Protein AF-B0NEM5-F1 (afdb_monomer_lite)

Radius of gyration: 22.01 Å; chains: 1; bounding box: 51×19×46 Å

pLDDT: mean 79.82, std 14.87, range [49.81, 96.38]

Organism: Clostridium scindens (strain ATCC 35704 / DSM 5676 / VPI 13733 / 19) (NCBI:txid411468)

Structure (mmCIF, N/CA/C/O backbone):
data_AF-B0NEM5-F1
#
_entry.id   AF-B0NEM5-F1
#
loop_
_atom_site.group_PDB
_atom_site.id
_atom_site.type_symbol
_atom_site.label_atom_id
_atom_site.label_alt_id
_atom_site.label_comp_id
_atom_site.label_asym_id
_atom_site.label_entity_id
_atom_site.label_seq_id
_atom_site.pdbx_PDB_ins_code
_atom_site.Cartn_x
_atom_site.Cartn_y
_atom_site.Cartn_z
_atom_site.occupancy
_atom_site.B_iso_or_equiv
_atom_site.auth_seq_id
_atom_site.auth_comp_id
_atom_site.auth_asym_id
_ato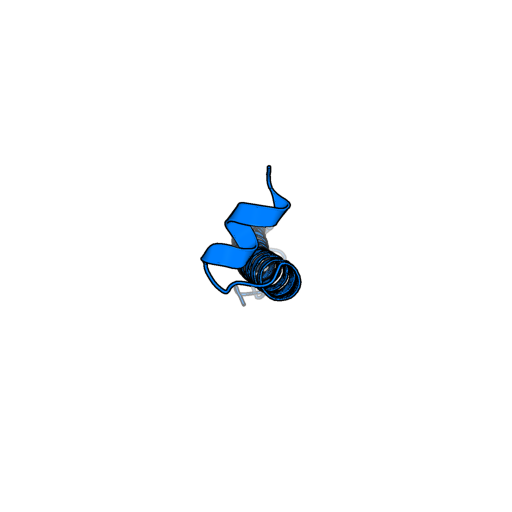m_site.auth_atom_id
_atom_site.pdbx_PDB_model_num
ATOM 1 N N . MET A 1 1 ? -30.750 11.426 15.418 1.00 49.81 1 MET A N 1
ATOM 2 C CA . MET A 1 1 ? -31.308 10.184 14.834 1.00 49.81 1 MET A CA 1
ATOM 3 C C . MET A 1 1 ? -30.262 9.119 14.489 1.00 49.81 1 MET A C 1
ATOM 5 O O . MET A 1 1 ? -30.626 7.957 14.471 1.00 49.81 1 MET A O 1
ATOM 9 N N . MET A 1 2 ? -28.977 9.446 14.282 1.00 54.53 2 MET A N 1
ATOM 10 C CA . MET A 1 2 ? -27.962 8.431 13.928 1.00 54.53 2 MET A CA 1
ATOM 11 C C . MET A 1 2 ? -27.507 7.546 15.108 1.00 54.53 2 MET A C 1
ATOM 13 O O . MET A 1 2 ? -27.190 6.376 14.926 1.00 54.53 2 MET A O 1
ATOM 17 N N . ASN A 1 3 ? -27.526 8.085 16.334 1.00 52.59 3 ASN A N 1
ATOM 18 C CA . ASN A 1 3 ? -27.026 7.392 17.532 1.00 52.59 3 ASN A CA 1
ATOM 19 C C . ASN A 1 3 ? -27.908 6.222 18.009 1.00 52.59 3 ASN A C 1
ATOM 21 O O . ASN A 1 3 ? -27.419 5.372 18.750 1.00 52.59 3 ASN A O 1
ATOM 25 N N . SER A 1 4 ? -29.191 6.186 17.632 1.00 55.19 4 SER A N 1
ATOM 26 C CA . SER A 1 4 ? -30.131 5.135 18.049 1.00 55.19 4 SER A CA 1
ATOM 27 C C . SER A 1 4 ? -30.113 3.931 17.103 1.00 55.19 4 SER A C 1
ATOM 29 O O . SER A 1 4 ? -30.070 2.806 17.583 1.00 55.19 4 SER A O 1
ATOM 31 N N . MET A 1 5 ? -30.026 4.150 15.783 1.00 54.41 5 MET A N 1
ATOM 32 C CA . MET A 1 5 ? -30.011 3.063 14.786 1.00 54.41 5 MET A CA 1
ATOM 33 C C . MET A 1 5 ? -28.778 2.153 14.896 1.00 54.41 5 MET A C 1
ATOM 35 O O . MET A 1 5 ? -28.864 0.952 14.665 1.00 54.41 5 MET A O 1
ATOM 39 N N . ILE A 1 6 ? -27.621 2.707 15.275 1.00 57.34 6 ILE A N 1
ATOM 40 C CA . ILE A 1 6 ? -26.377 1.932 15.430 1.00 57.34 6 ILE A CA 1
ATOM 41 C C . ILE A 1 6 ? -26.454 1.002 16.655 1.00 57.34 6 ILE A C 1
ATOM 43 O O . ILE A 1 6 ? -25.914 -0.100 16.632 1.00 57.34 6 ILE A O 1
ATOM 47 N N . LYS A 1 7 ? -27.165 1.411 17.714 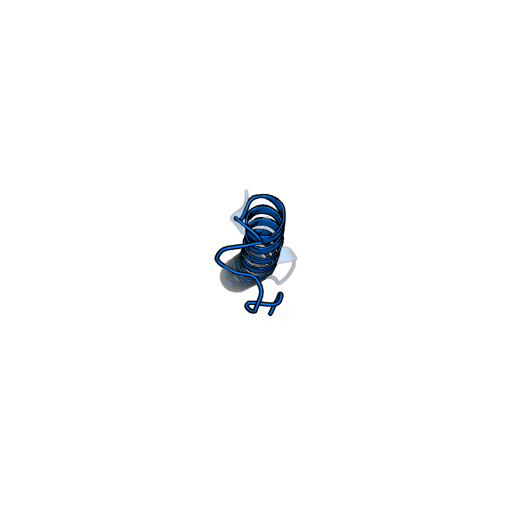1.00 55.94 7 LYS A N 1
ATOM 48 C CA . LYS A 1 7 ? -27.313 0.602 18.933 1.00 55.94 7 LYS A CA 1
ATOM 49 C C . LYS A 1 7 ? -28.264 -0.586 18.764 1.00 55.94 7 LYS A C 1
ATOM 51 O O . LYS A 1 7 ? -28.055 -1.590 19.434 1.00 55.94 7 LYS A O 1
ATOM 56 N N . GLU A 1 8 ? -29.261 -0.500 17.882 1.00 57.62 8 GLU A N 1
ATOM 57 C CA . GLU A 1 8 ? -30.223 -1.592 17.643 1.00 57.62 8 GLU A CA 1
ATOM 58 C C . GLU A 1 8 ? -29.611 -2.792 16.902 1.00 57.62 8 GLU A C 1
ATOM 60 O O . GLU A 1 8 ? -29.989 -3.928 17.166 1.00 57.62 8 GLU A O 1
ATOM 65 N N . ASN A 1 9 ? -28.610 -2.567 16.043 1.00 60.31 9 ASN A N 1
ATOM 66 C CA . ASN A 1 9 ? -27.969 -3.625 15.249 1.00 60.31 9 ASN A CA 1
ATOM 67 C C . ASN A 1 9 ? -26.716 -4.238 15.903 1.00 60.31 9 ASN A C 1
ATOM 69 O O . ASN A 1 9 ? -25.991 -4.989 15.254 1.00 60.31 9 ASN A O 1
ATOM 73 N N . GLY A 1 10 ? -26.423 -3.907 17.166 1.00 64.62 10 GLY A N 1
ATOM 74 C CA . GLY A 1 10 ? -25.308 -4.487 17.929 1.00 64.62 10 GLY A CA 1
ATOM 75 C C . GLY A 1 10 ? -23.897 -4.121 17.445 1.00 64.62 10 GLY A C 1
ATOM 76 O O . GLY A 1 10 ? -22.927 -4.485 18.101 1.00 64.62 10 GLY A O 1
ATOM 77 N N . VAL A 1 11 ? -23.758 -3.381 16.341 1.00 65.81 11 VAL A N 1
ATOM 78 C CA . VAL A 1 11 ? -22.463 -2.935 15.816 1.00 65.81 11 VAL A CA 1
ATOM 79 C C . VAL A 1 11 ? -22.086 -1.631 16.491 1.00 65.81 11 VAL A C 1
ATOM 81 O O . VAL A 1 11 ? -22.744 -0.607 16.318 1.00 65.81 11 VAL A O 1
ATOM 84 N N . THR A 1 12 ? -21.003 -1.637 17.257 1.00 79.75 12 THR A N 1
ATOM 85 C CA . THR A 1 12 ? -20.524 -0.406 17.884 1.00 79.75 12 THR A CA 1
ATOM 86 C C . THR A 1 12 ? -19.875 0.509 16.842 1.00 79.75 12 THR A C 1
ATOM 88 O O . THR A 1 12 ? -19.242 0.052 15.891 1.00 79.75 12 THR A O 1
ATOM 91 N N . PHE A 1 13 ? -19.962 1.830 17.036 1.00 78.94 13 PHE A N 1
ATOM 92 C CA . PHE A 1 13 ? -19.290 2.805 16.160 1.00 78.94 13 PHE A CA 1
ATOM 93 C C . PHE A 1 13 ? -17.783 2.512 16.008 1.00 78.94 13 PHE A C 1
ATOM 95 O O . PHE A 1 13 ? -17.214 2.639 14.929 1.00 78.94 13 PHE A O 1
ATOM 102 N N . LYS A 1 14 ? -17.159 2.006 17.078 1.00 81.69 14 LYS A N 1
ATOM 103 C CA . LYS A 1 14 ? -15.749 1.605 17.112 1.00 81.69 14 LYS A CA 1
ATOM 104 C C . LYS A 1 14 ? -15.436 0.405 16.209 1.00 81.69 14 LYS A C 1
ATOM 106 O O . LYS A 1 14 ? -14.349 0.331 15.642 1.00 81.69 14 LYS A O 1
ATOM 111 N N . GLU A 1 15 ? -16.346 -0.557 16.086 1.00 84.88 15 GLU A N 1
ATOM 112 C CA . GLU A 1 15 ? -16.187 -1.675 15.145 1.00 84.88 15 GLU A CA 1
ATOM 113 C C . GLU A 1 15 ? -16.380 -1.217 13.707 1.00 84.88 15 GLU A C 1
ATOM 115 O O . GLU A 1 15 ? -15.632 -1.637 12.826 1.00 84.88 15 GLU A O 1
ATOM 120 N N . LEU A 1 16 ? -17.325 -0.306 13.482 1.00 86.31 16 LEU A N 1
ATOM 121 C CA . LEU A 1 16 ? -17.551 0.283 12.171 1.00 86.31 16 LEU A CA 1
ATOM 122 C C . LEU A 1 16 ? -16.303 1.031 11.674 1.00 86.31 16 LEU A C 1
ATOM 124 O O . LEU A 1 16 ? -15.860 0.791 10.553 1.00 86.31 16 LEU A O 1
ATOM 128 N N . GLU A 1 17 ? -15.671 1.848 12.523 1.00 87.44 17 GLU A N 1
ATOM 129 C CA . GLU A 1 17 ? -14.401 2.516 12.199 1.00 87.44 17 GLU A CA 1
ATOM 130 C C . GLU A 1 17 ? -13.287 1.523 11.853 1.00 87.44 17 GLU A C 1
ATOM 132 O O . GLU A 1 17 ? -12.599 1.688 10.843 1.00 87.44 17 GLU A O 1
ATOM 137 N N . LYS A 1 18 ? -13.122 0.459 12.651 1.00 91.12 18 LYS A N 1
ATOM 138 C CA . LYS A 1 18 ? -12.113 -0.579 12.385 1.00 91.12 18 LYS A CA 1
ATOM 139 C C . LYS A 1 18 ? -12.357 -1.284 11.052 1.00 91.12 18 LYS A C 1
ATOM 141 O O . LYS A 1 18 ? -11.405 -1.522 10.309 1.00 91.12 18 LYS A O 1
ATOM 146 N N . ASN A 1 19 ? -13.614 -1.591 10.741 1.00 90.06 19 ASN A N 1
ATOM 147 C CA . ASN A 1 19 ? -13.991 -2.258 9.499 1.00 90.06 19 ASN A CA 1
ATOM 148 C C . ASN A 1 19 ? -13.756 -1.357 8.284 1.00 90.06 19 ASN A C 1
ATOM 150 O O . ASN A 1 19 ? -13.181 -1.810 7.295 1.00 90.06 19 ASN A O 1
ATOM 154 N N . ILE A 1 20 ? -14.125 -0.076 8.373 1.00 91.94 20 ILE A N 1
ATOM 155 C CA . ILE A 1 20 ? -13.871 0.906 7.311 1.00 91.94 20 ILE A CA 1
ATOM 156 C C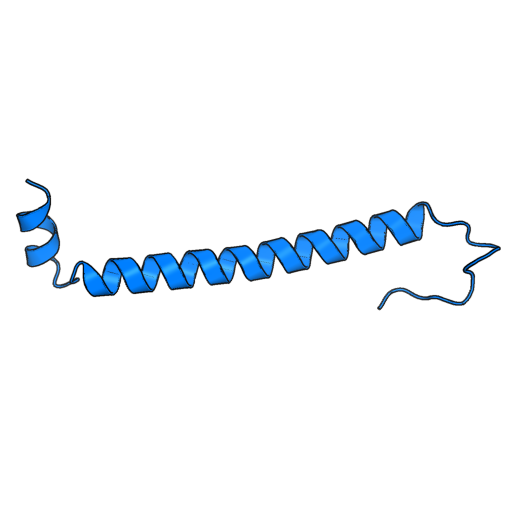 . ILE A 1 20 ? -12.368 1.052 7.080 1.00 91.94 20 ILE A C 1
ATOM 158 O O . ILE A 1 20 ? -11.910 0.949 5.943 1.00 91.94 20 ILE A O 1
ATOM 162 N N . PHE A 1 21 ? -11.582 1.225 8.145 1.00 93.44 21 PHE A N 1
ATOM 163 C CA . PHE A 1 21 ? -10.131 1.346 8.036 1.00 93.44 21 PHE A CA 1
ATOM 164 C C . PHE A 1 21 ? -9.501 0.110 7.378 1.00 93.44 21 PHE A C 1
ATOM 166 O O . PHE A 1 21 ? -8.731 0.235 6.424 1.00 93.44 21 PHE A O 1
ATOM 173 N N . ALA A 1 22 ? -9.872 -1.093 7.829 1.00 95.50 22 ALA A N 1
ATOM 174 C CA . ALA A 1 22 ? -9.378 -2.340 7.251 1.00 95.50 22 ALA A CA 1
ATOM 175 C C . ALA A 1 22 ? -9.732 -2.463 5.761 1.00 95.50 22 ALA A C 1
ATOM 177 O O . ALA A 1 22 ? -8.887 -2.857 4.953 1.00 95.50 22 ALA A O 1
ATOM 178 N N . TRP A 1 23 ? -10.954 -2.086 5.387 1.00 95.38 23 TRP A N 1
ATOM 179 C CA . TRP A 1 23 ? -11.429 -2.140 4.010 1.00 95.38 23 TRP A CA 1
ATOM 180 C C . TRP A 1 23 ? -10.676 -1.161 3.100 1.00 95.38 23 TRP A C 1
ATOM 182 O O . TRP A 1 23 ? -10.180 -1.557 2.043 1.00 95.38 23 TRP A O 1
ATOM 192 N N . VAL A 1 24 ? -10.478 0.082 3.549 1.00 94.88 24 VAL A N 1
ATOM 193 C CA . VAL A 1 24 ? -9.676 1.083 2.829 1.00 94.88 24 VAL A CA 1
ATOM 194 C C . VAL A 1 24 ? -8.231 0.607 2.661 1.00 94.88 24 VAL A C 1
ATOM 196 O O . VAL A 1 24 ? -7.680 0.695 1.564 1.00 94.88 24 VAL A O 1
ATOM 199 N N . CYS A 1 25 ? -7.619 0.023 3.697 1.00 96.38 25 CYS A N 1
ATOM 200 C CA . CYS A 1 25 ? -6.274 -0.545 3.590 1.00 96.38 25 CYS A CA 1
ATOM 201 C C . CYS A 1 25 ? -6.198 -1.705 2.586 1.00 96.38 25 CYS A C 1
ATOM 203 O O . CYS A 1 25 ? -5.222 -1.808 1.841 1.00 96.38 25 CYS A O 1
ATOM 205 N N . GLN A 1 26 ? -7.204 -2.584 2.546 1.00 95.69 26 GLN A N 1
ATOM 206 C CA . GLN A 1 26 ? -7.251 -3.675 1.571 1.00 95.69 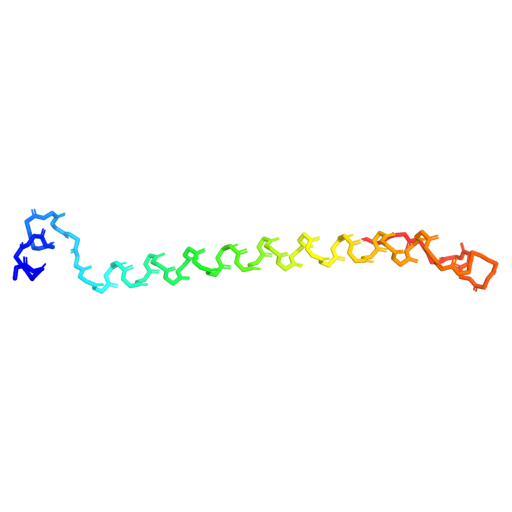26 GLN A CA 1
ATOM 207 C C . GLN A 1 26 ? -7.362 -3.151 0.138 1.00 95.69 26 GLN A C 1
ATOM 209 O O . GLN A 1 26 ? -6.635 -3.623 -0.739 1.00 95.69 26 GLN A O 1
ATOM 214 N N . ILE A 1 27 ? -8.233 -2.166 -0.094 1.00 96.12 27 ILE A N 1
ATOM 215 C CA . ILE A 1 27 ? -8.384 -1.531 -1.406 1.00 96.12 27 ILE A CA 1
ATOM 216 C C . ILE A 1 27 ? -7.089 -0.834 -1.805 1.00 96.12 27 ILE A C 1
ATOM 218 O O . ILE A 1 27 ? -6.594 -1.076 -2.902 1.00 96.12 27 ILE A O 1
ATOM 222 N N . GLY A 1 28 ? -6.491 -0.052 -0.904 1.00 95.62 28 GLY A N 1
ATOM 223 C CA . GLY A 1 28 ? -5.232 0.644 -1.160 1.00 95.62 28 GLY A CA 1
ATOM 224 C C . GLY A 1 28 ? -4.116 -0.314 -1.577 1.00 95.62 28 GLY A C 1
ATOM 225 O O . GLY A 1 28 ? -3.429 -0.067 -2.560 1.00 95.62 28 GLY A O 1
ATOM 226 N N . ARG A 1 29 ? -3.978 -1.466 -0.908 1.00 95.50 29 ARG A N 1
ATOM 227 C CA . ARG A 1 29 ? -2.981 -2.486 -1.288 1.00 95.50 29 ARG A CA 1
ATOM 228 C C . ARG A 1 29 ? -3.232 -3.063 -2.679 1.00 95.50 29 ARG A C 1
ATOM 230 O O . ARG A 1 29 ? -2.286 -3.199 -3.452 1.00 95.50 29 ARG A O 1
ATOM 237 N N . LYS A 1 30 ? -4.484 -3.412 -2.997 1.00 95.94 30 LYS A N 1
ATOM 238 C CA . LYS A 1 30 ? -4.847 -3.960 -4.315 1.00 95.94 30 LYS A CA 1
ATOM 239 C C . LYS A 1 30 ? -4.613 -2.937 -5.420 1.00 95.94 30 LYS A C 1
ATOM 241 O O . LYS A 1 30 ? -3.982 -3.263 -6.418 1.00 95.94 30 LYS A O 1
ATOM 246 N N . PHE A 1 31 ? -5.054 -1.704 -5.195 1.00 95.69 31 PHE A N 1
ATOM 247 C CA . PHE A 1 31 ? -4.905 -0.614 -6.146 1.00 95.69 31 PHE A CA 1
ATOM 248 C C . PHE A 1 31 ? -3.432 -0.285 -6.399 1.00 95.69 31 PHE A C 1
ATOM 250 O O . PHE A 1 31 ? -3.014 -0.220 -7.549 1.00 95.69 31 PHE A O 1
ATOM 257 N N . THR A 1 32 ? -2.615 -0.164 -5.348 1.00 94.56 32 THR A N 1
ATOM 258 C CA . THR A 1 32 ? -1.175 0.090 -5.495 1.00 94.56 32 THR A CA 1
ATOM 259 C C . THR A 1 32 ? -0.473 -1.042 -6.238 1.00 94.56 32 THR A C 1
ATOM 261 O O . THR A 1 32 ? 0.367 -0.774 -7.093 1.00 94.56 32 THR A O 1
ATOM 264 N N . LYS A 1 33 ? -0.826 -2.304 -5.959 1.00 95.12 33 LYS A N 1
ATOM 265 C CA . LYS A 1 33 ? -0.280 -3.452 -6.692 1.00 95.12 33 LYS A CA 1
ATOM 266 C C . LYS A 1 33 ? -0.612 -3.363 -8.183 1.00 95.12 33 LYS A C 1
ATOM 268 O O . LYS A 1 33 ? 0.296 -3.403 -9.006 1.00 95.12 33 LYS A O 1
ATOM 273 N N . GLU A 1 34 ? -1.888 -3.201 -8.521 1.00 95.00 34 GLU A N 1
ATOM 274 C CA . GLU A 1 34 ? -2.326 -3.114 -9.917 1.00 95.00 34 GLU A CA 1
ATOM 275 C C . GLU A 1 34 ? -1.696 -1.914 -10.634 1.00 95.00 34 GLU A C 1
ATOM 277 O O . GLU A 1 34 ? -1.229 -2.034 -11.767 1.00 95.00 34 GLU A O 1
ATOM 282 N N . PHE A 1 35 ? -1.625 -0.765 -9.962 1.00 94.75 35 PHE A N 1
ATOM 283 C CA . PHE A 1 35 ? -0.997 0.439 -10.490 1.00 94.75 35 PHE A CA 1
ATOM 284 C C . PHE A 1 35 ? 0.475 0.200 -10.844 1.00 94.75 35 PHE A C 1
ATOM 286 O O . PHE A 1 35 ? 0.890 0.499 -11.964 1.00 94.75 35 PHE A O 1
ATOM 293 N N . LEU A 1 36 ? 1.253 -0.383 -9.925 1.00 94.31 36 LEU A N 1
ATOM 294 C CA . LEU A 1 36 ? 2.669 -0.678 -10.153 1.00 94.31 36 LEU A CA 1
ATOM 295 C C . LEU A 1 36 ? 2.869 -1.707 -11.271 1.00 94.31 36 LEU A C 1
ATOM 297 O O . LEU A 1 36 ? 3.725 -1.505 -12.126 1.00 94.31 36 LEU A O 1
ATOM 301 N N . GLU A 1 37 ? 2.056 -2.763 -11.322 1.00 92.50 37 GLU A N 1
ATOM 302 C CA . GLU A 1 37 ? 2.129 -3.776 -12.384 1.00 92.50 37 GLU A CA 1
ATOM 303 C C . GLU A 1 37 ? 1.778 -3.213 -13.767 1.00 92.50 37 GLU A C 1
ATOM 305 O O . GLU A 1 37 ? 2.357 -3.613 -14.780 1.00 92.50 37 GLU A O 1
ATOM 310 N N . ARG A 1 38 ? 0.808 -2.295 -13.842 1.00 92.00 38 ARG A N 1
ATOM 311 C CA . ARG A 1 38 ? 0.462 -1.611 -15.096 1.00 92.00 38 ARG A CA 1
ATOM 312 C C . ARG A 1 38 ? 1.560 -0.646 -15.516 1.00 92.00 38 ARG A C 1
ATOM 314 O O . ARG A 1 38 ? 1.889 -0.581 -16.699 1.00 92.00 38 ARG A O 1
ATOM 321 N N . TYR A 1 39 ? 2.138 0.074 -14.561 1.00 90.25 39 TYR A N 1
ATOM 322 C CA . TYR A 1 39 ? 3.237 0.989 -14.829 1.00 90.25 39 TYR A CA 1
ATOM 323 C C . TYR A 1 39 ? 4.489 0.247 -15.312 1.00 90.25 39 TYR A C 1
ATOM 325 O O . TYR A 1 39 ? 5.099 0.658 -16.298 1.00 90.25 39 TYR A O 1
ATOM 333 N N . ASP A 1 40 ? 4.826 -0.887 -14.694 1.00 87.75 40 ASP A N 1
ATOM 334 C CA . ASP A 1 40 ? 5.943 -1.730 -15.129 1.00 87.75 40 ASP A CA 1
ATOM 335 C C . ASP A 1 40 ? 5.739 -2.244 -16.563 1.00 87.75 40 ASP A C 1
ATOM 337 O O . ASP A 1 40 ? 6.633 -2.123 -17.404 1.00 87.75 40 ASP A O 1
ATOM 341 N N . ARG A 1 41 ? 4.521 -2.693 -16.905 1.00 87.19 41 ARG A N 1
ATOM 342 C CA . ARG A 1 41 ? 4.161 -3.062 -18.286 1.00 87.19 41 ARG A CA 1
ATOM 343 C C . ARG A 1 41 ? 4.332 -1.903 -19.269 1.00 87.19 41 ARG A C 1
ATOM 345 O O . ARG A 1 41 ? 4.956 -2.080 -20.314 1.00 87.19 41 ARG A O 1
ATOM 352 N N . MET A 1 42 ? 3.852 -0.711 -18.921 1.00 88.75 42 MET A N 1
ATOM 353 C CA . MET A 1 42 ? 4.002 0.475 -19.769 1.00 88.75 42 MET A CA 1
ATOM 354 C C . MET A 1 42 ? 5.481 0.815 -20.010 1.00 88.75 42 MET A C 1
ATOM 356 O O . MET A 1 42 ? 5.876 1.140 -21.132 1.00 88.75 42 MET A O 1
ATOM 360 N N . LEU A 1 43 ? 6.324 0.715 -18.978 1.00 85.62 43 LEU A N 1
ATOM 361 C CA . LEU A 1 43 ? 7.767 0.921 -19.108 1.00 85.62 43 LEU A CA 1
ATOM 362 C C . LEU A 1 43 ? 8.417 -0.151 -19.990 1.00 85.62 43 LEU A C 1
ATOM 364 O O . LEU A 1 43 ? 9.279 0.168 -20.805 1.00 85.62 43 LEU A O 1
ATOM 368 N N . MET A 1 44 ? 8.003 -1.412 -19.868 1.00 82.06 44 MET A N 1
ATOM 369 C CA . MET A 1 44 ? 8.488 -2.514 -20.707 1.00 82.06 44 MET A CA 1
ATOM 370 C C . MET A 1 44 ? 8.175 -2.323 -22.194 1.00 82.06 44 MET A C 1
ATOM 372 O O . MET A 1 44 ? 8.997 -2.686 -23.042 1.00 82.06 44 MET A O 1
ATOM 376 N N . GLU A 1 45 ? 7.011 -1.761 -22.512 1.00 83.62 45 GLU A N 1
ATOM 377 C CA . GLU A 1 45 ? 6.593 -1.477 -23.886 1.00 83.62 45 GLU A CA 1
ATOM 378 C C . GLU A 1 45 ? 7.366 -0.301 -24.491 1.00 83.62 45 GLU A C 1
ATOM 380 O O . GLU A 1 45 ? 7.835 -0.399 -25.626 1.00 83.62 45 GLU A O 1
ATOM 385 N N . ASN 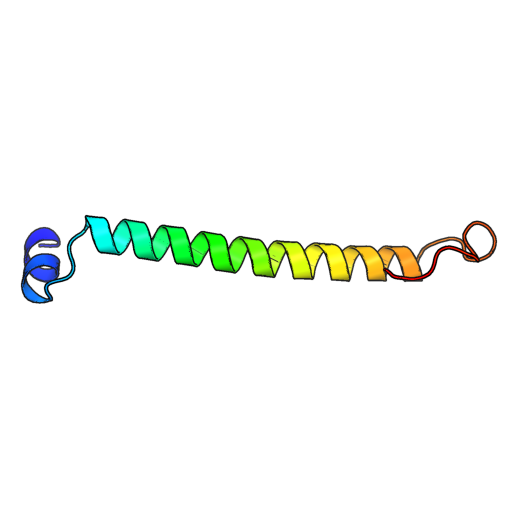A 1 46 ? 7.550 0.774 -23.718 1.00 83.31 46 ASN A N 1
ATOM 386 C CA . ASN A 1 46 ? 8.132 2.030 -24.201 1.00 83.31 46 ASN A CA 1
ATOM 387 C C . ASN A 1 46 ? 9.657 2.130 -24.038 1.00 83.31 46 ASN A C 1
ATOM 389 O O . ASN A 1 46 ? 10.277 3.052 -24.569 1.00 83.31 46 ASN A O 1
ATOM 393 N N . ARG A 1 47 ? 10.296 1.216 -23.299 1.00 77.81 47 ARG A N 1
ATOM 394 C CA . ARG A 1 47 ? 11.754 1.250 -23.116 1.00 77.81 47 ARG A CA 1
ATOM 395 C C . ARG A 1 47 ? 12.507 0.947 -24.407 1.00 77.81 47 ARG A C 1
ATOM 397 O O . ARG A 1 47 ? 12.109 0.121 -25.229 1.00 77.81 47 ARG A O 1
ATOM 404 N N . ASP A 1 48 ? 13.714 1.494 -24.482 1.00 79.00 48 ASP A N 1
ATOM 405 C CA . ASP A 1 48 ? 14.687 1.109 -25.495 1.00 79.00 48 ASP A CA 1
ATOM 406 C C . ASP A 1 48 ? 15.181 -0.333 -25.263 1.00 79.00 48 ASP A C 1
ATOM 408 O O . ASP A 1 48 ? 16.023 -0.624 -24.405 1.00 79.00 48 ASP A O 1
ATOM 412 N N . LYS A 1 49 ? 14.650 -1.260 -26.063 1.00 75.94 49 LYS A N 1
ATOM 413 C CA . LYS A 1 49 ? 14.970 -2.691 -26.001 1.00 75.94 49 LYS A CA 1
ATOM 414 C C . LYS A 1 49 ? 16.427 -2.995 -26.357 1.00 75.94 49 LYS A C 1
ATOM 416 O O . LYS A 1 49 ? 16.933 -4.021 -25.909 1.00 75.94 49 LYS A O 1
ATOM 421 N N . LYS A 1 50 ? 17.119 -2.138 -27.122 1.00 75.62 50 LYS A N 1
ATOM 422 C CA . LYS A 1 50 ? 18.549 -2.326 -27.427 1.00 75.62 50 LYS A CA 1
ATOM 423 C C . LYS A 1 50 ? 19.400 -2.036 -26.197 1.00 75.62 50 LYS A C 1
ATOM 425 O O . LYS A 1 50 ? 20.298 -2.813 -25.886 1.00 75.62 50 LYS A O 1
ATOM 430 N N . LYS A 1 51 ? 19.072 -0.965 -25.469 1.00 76.81 51 LYS A N 1
ATOM 431 C CA . LYS A 1 51 ? 19.794 -0.549 -24.258 1.00 76.81 51 LYS A CA 1
ATOM 432 C C . LYS A 1 51 ? 19.494 -1.429 -23.039 1.00 76.81 51 LYS A C 1
ATOM 434 O O . LYS A 1 51 ? 20.376 -1.650 -22.215 1.00 76.81 51 LYS A O 1
ATOM 439 N N . TYR A 1 52 ? 18.275 -1.961 -22.923 1.00 70.56 52 TYR A N 1
ATOM 440 C CA . TYR A 1 52 ? 17.809 -2.675 -21.721 1.00 70.56 52 TYR A CA 1
ATOM 441 C C . TYR A 1 52 ? 17.456 -4.156 -21.956 1.00 70.56 52 TYR A C 1
ATOM 443 O O 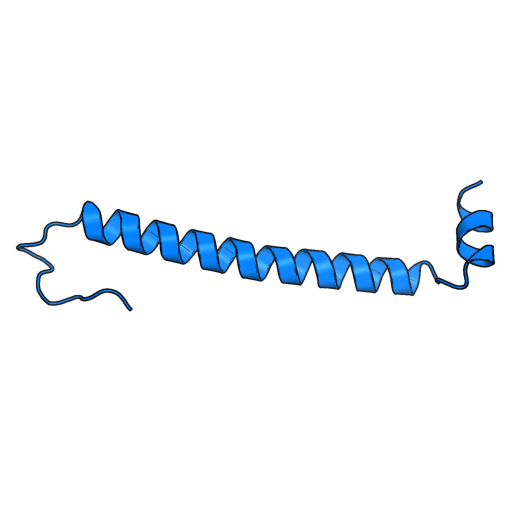. TYR A 1 52 ? 16.679 -4.739 -21.199 1.00 70.56 52 TYR A O 1
ATOM 451 N N . ARG A 1 53 ? 18.051 -4.783 -22.983 1.00 62.91 53 ARG A N 1
ATOM 452 C CA . ARG A 1 53 ? 17.695 -6.117 -23.516 1.00 62.91 53 ARG A CA 1
ATOM 453 C C . ARG A 1 53 ? 17.639 -7.257 -22.487 1.00 62.91 53 ARG A C 1
ATOM 455 O O . ARG A 1 53 ? 16.874 -8.193 -22.680 1.00 62.91 53 ARG A O 1
ATOM 462 N N . ASN A 1 54 ? 18.399 -7.159 -21.394 1.00 66.25 54 ASN A N 1
ATOM 463 C CA . ASN A 1 54 ? 18.530 -8.216 -20.380 1.00 66.25 54 ASN A CA 1
ATOM 464 C C . ASN A 1 54 ? 17.702 -7.991 -19.103 1.00 66.25 54 ASN A C 1
ATOM 466 O O . ASN A 1 54 ? 17.771 -8.805 -18.186 1.00 66.25 54 ASN A O 1
ATOM 470 N N . LYS A 1 55 ? 16.927 -6.904 -18.996 1.00 64.38 55 LYS A N 1
ATOM 471 C CA . LYS A 1 55 ? 16.001 -6.732 -17.866 1.00 64.38 55 LYS A CA 1
ATOM 472 C C . LYS A 1 55 ? 14.650 -7.327 -18.266 1.00 64.38 55 LYS A C 1
ATOM 474 O O . LYS A 1 55 ? 13.946 -6.733 -19.073 1.00 64.38 55 LYS A O 1
ATOM 479 N N . GLY A 1 56 ? 14.313 -8.526 -17.803 1.00 61.94 56 GLY A N 1
ATOM 480 C CA . GLY A 1 56 ? 12.964 -9.087 -17.969 1.00 61.94 56 GLY A CA 1
ATOM 481 C C . GLY A 1 56 ? 11.925 -8.350 -17.113 1.00 61.94 56 GLY A C 1
ATOM 482 O O . GLY A 1 56 ? 12.292 -7.463 -16.342 1.00 61.94 56 GLY A O 1
ATOM 483 N N . ALA A 1 57 ? 10.651 -8.725 -17.248 1.00 59.75 57 ALA A N 1
ATOM 484 C CA . ALA A 1 57 ? 9.627 -8.381 -16.258 1.00 59.75 57 ALA A CA 1
ATOM 485 C C . ALA A 1 57 ? 9.916 -9.139 -14.947 1.00 59.75 57 ALA A C 1
ATOM 487 O O . ALA A 1 57 ? 10.462 -10.247 -14.998 1.00 59.75 57 ALA A O 1
ATOM 488 N N . ARG A 1 58 ? 9.606 -8.538 -13.796 1.00 61.19 58 ARG A N 1
ATOM 489 C CA . ARG A 1 58 ? 9.724 -9.175 -12.475 1.00 61.19 58 ARG A CA 1
ATOM 490 C C . ARG A 1 58 ? 8.354 -9.435 -11.880 1.00 61.19 58 ARG A C 1
ATOM 492 O O . ARG A 1 58 ? 7.507 -8.526 -11.977 1.00 61.19 58 ARG A O 1
#

InterPro domains:
  IPR009620 Uncharacterised protein family UPF0236 [PF06782] (8-55)

Foldseek 3Di:
DVVVVCVVVVHDPVNVVVVVVVVVVVVVVVVVVVVVLVVLVVCVVPDDCVVPVPDDRD

Secondary structure (DSSP, 8-state):
-HHHHHHHTS--HHHHHHHHHHHHHHHHHHHHHHHHHHHHHHHHHHS-TTTSTT----

Sequence (58 aa):
MMNSMIKENGVTFKELEKNIFAWVCQIGRKFTKEFLERYDRMLMENRDKKKYRNKGAR